Protein AF-A0A3M2H129-F1 (afdb_monomer)

Radius of gyration: 14.9 Å; Cα contacts (8 Å, |Δi|>4): 58; chains: 1; bounding box: 37×28×44 Å

Foldseek 3Di:
DDPPQDDAPPPDPPNHDPCSVCCVPPPVVCLVVDDPVLSVLSVQLSVLVSVLVVLVVPADPVDGDPVSVVVSVVSVVVNVVSVVVSVVVVVVVVD

Nearest PDB structures (foldseek):
  6dkm-assembly2_D  TM=4.454E-01  e=2.394E+00  synthetic construct

Mean predicted aligned error: 6.45 Å

Structure (mmCIF, N/CA/C/O backbone):
data_AF-A0A3M2H129-F1
#
_entry.id   AF-A0A3M2H129-F1
#
loop_
_atom_site.group_PDB
_atom_site.id
_atom_site.type_symbol
_atom_site.label_atom_id
_atom_sit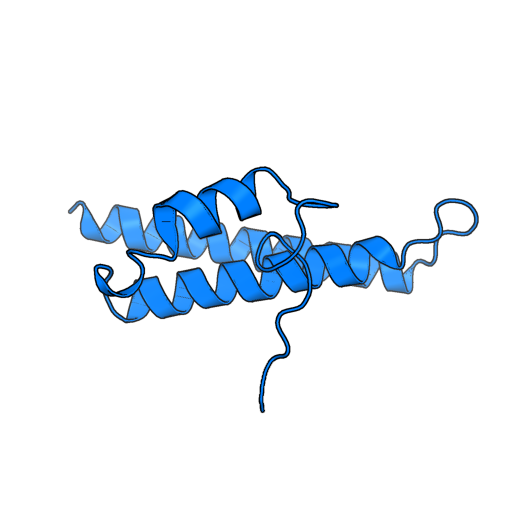e.label_alt_id
_atom_site.label_comp_id
_atom_site.label_asym_id
_atom_site.label_entity_id
_atom_site.label_seq_id
_atom_site.pdbx_PDB_ins_code
_atom_site.Cartn_x
_atom_site.Cartn_y
_atom_site.Cartn_z
_atom_site.occupancy
_atom_site.B_iso_or_equiv
_atom_site.auth_seq_id
_atom_site.auth_comp_id
_atom_site.auth_asym_id
_atom_site.auth_atom_id
_atom_site.pdbx_PDB_model_num
ATOM 1 N N . MET A 1 1 ? -4.373 18.938 -1.479 1.00 32.84 1 MET A N 1
ATOM 2 C CA . MET A 1 1 ? -3.684 18.242 -2.582 1.00 32.84 1 MET A CA 1
ATOM 3 C C . MET A 1 1 ? -4.489 16.993 -2.868 1.00 32.84 1 MET A C 1
ATOM 5 O O . MET A 1 1 ? -4.542 16.123 -2.009 1.00 32.84 1 MET A O 1
ATOM 9 N N . ASP A 1 2 ? -5.191 16.965 -3.998 1.00 33.03 2 ASP A N 1
ATOM 10 C CA . ASP A 1 2 ? -5.969 15.804 -4.429 1.00 33.03 2 ASP A CA 1
ATOM 11 C C . ASP A 1 2 ? -5.016 14.695 -4.869 1.00 33.03 2 ASP A C 1
ATOM 13 O O . ASP A 1 2 ? -4.361 14.788 -5.907 1.00 33.03 2 ASP A O 1
ATOM 17 N N . PHE A 1 3 ? -4.905 13.654 -4.046 1.00 38.91 3 PHE A N 1
ATOM 18 C CA . PHE A 1 3 ? -4.184 12.441 -4.405 1.00 38.91 3 PHE A CA 1
ATOM 19 C C . PHE A 1 3 ? -5.020 11.715 -5.468 1.00 38.91 3 PHE A C 1
ATOM 21 O O . PHE A 1 3 ? -6.099 11.185 -5.186 1.00 38.91 3 PHE A O 1
ATOM 28 N N . ASN A 1 4 ? -4.576 11.768 -6.721 1.00 38.56 4 ASN A N 1
ATOM 29 C CA . ASN A 1 4 ? -5.255 11.151 -7.857 1.00 38.56 4 ASN A CA 1
ATOM 30 C C . ASN A 1 4 ? -4.946 9.643 -7.829 1.00 38.56 4 ASN A C 1
ATOM 32 O O . ASN A 1 4 ? -4.024 9.191 -8.494 1.00 38.56 4 ASN A O 1
ATOM 36 N N . HIS A 1 5 ? -5.665 8.894 -6.984 1.00 46.69 5 HIS A N 1
ATOM 37 C CA . HIS A 1 5 ? -5.4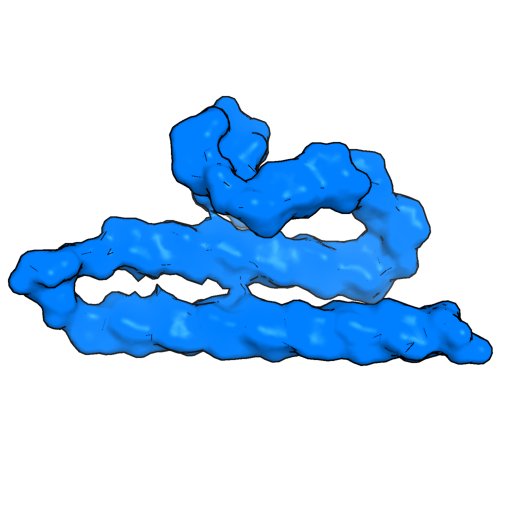90 7.453 -6.760 1.00 46.69 5 HIS A CA 1
ATOM 38 C C . HIS A 1 5 ? -5.771 6.679 -8.061 1.00 46.69 5 HIS A C 1
ATOM 40 O O . HIS A 1 5 ? -6.919 6.306 -8.328 1.00 46.69 5 HIS A O 1
ATOM 46 N N . ARG A 1 6 ? -4.753 6.468 -8.902 1.00 50.81 6 ARG A N 1
ATOM 47 C CA . ARG A 1 6 ? -4.893 5.740 -10.165 1.00 50.81 6 ARG A CA 1
ATOM 48 C C . ARG A 1 6 ? -4.279 4.343 -10.048 1.00 50.81 6 ARG A C 1
ATOM 50 O O . ARG A 1 6 ? -3.097 4.166 -9.820 1.00 50.81 6 ARG A O 1
ATOM 57 N N . GLU A 1 7 ? -5.155 3.363 -10.269 1.00 54.72 7 GLU A N 1
ATOM 58 C CA . GLU A 1 7 ? -4.862 1.980 -10.666 1.00 54.72 7 GLU A CA 1
ATOM 59 C C . GLU A 1 7 ? -4.302 1.003 -9.621 1.00 54.72 7 GLU A C 1
ATOM 61 O O . GLU A 1 7 ? -3.260 0.381 -9.806 1.00 54.72 7 GLU A O 1
ATOM 66 N N . CYS A 1 8 ? -5.136 0.690 -8.628 1.00 59.47 8 CYS A N 1
ATOM 67 C CA . CYS A 1 8 ? -5.406 -0.713 -8.310 1.00 59.47 8 CYS A CA 1
ATOM 68 C C . CYS A 1 8 ? -6.916 -0.893 -8.071 1.00 59.47 8 CYS A C 1
ATOM 70 O O . CYS A 1 8 ? -7.479 -0.276 -7.172 1.00 59.47 8 CYS A O 1
ATOM 72 N N . CYS A 1 9 ? -7.592 -1.663 -8.930 1.00 59.94 9 CYS A N 1
ATOM 73 C CA . CYS A 1 9 ? -8.999 -2.098 -8.820 1.00 59.94 9 CYS A CA 1
ATOM 74 C C . CYS A 1 9 ? -10.128 -1.041 -8.691 1.00 59.94 9 CYS A C 1
ATOM 76 O O . CYS A 1 9 ? -11.290 -1.437 -8.722 1.00 59.94 9 CYS A O 1
ATOM 78 N N . ARG A 1 10 ? -9.866 0.274 -8.574 1.00 55.53 10 ARG A N 1
ATOM 79 C CA . ARG A 1 10 ? -10.937 1.295 -8.428 1.00 55.53 10 ARG A CA 1
ATOM 80 C C . ARG A 1 10 ? -11.804 1.507 -9.678 1.00 55.53 10 ARG A C 1
ATOM 82 O O . ARG A 1 10 ? -12.941 1.943 -9.536 1.00 55.53 10 ARG A O 1
ATOM 89 N N . ALA A 1 11 ? -11.278 1.255 -10.882 1.00 48.31 11 ALA A N 1
ATOM 90 C CA . ALA A 1 11 ? -11.960 1.605 -12.139 1.00 48.31 11 ALA A CA 1
ATOM 91 C C . ALA A 1 11 ? -11.804 0.588 -13.287 1.00 48.31 11 ALA A C 1
ATOM 93 O O . ALA A 1 11 ? -12.677 0.516 -14.147 1.00 48.31 11 ALA A O 1
ATOM 94 N N . VAL A 1 12 ? -10.728 -0.208 -13.320 1.00 46.75 12 VAL A N 1
ATOM 95 C CA . VAL A 1 12 ? -10.435 -1.146 -14.420 1.00 46.75 12 VAL A CA 1
ATOM 96 C C . VAL A 1 12 ? -9.970 -2.480 -13.824 1.00 46.75 12 VAL A C 1
ATOM 98 O O . VAL A 1 12 ? -9.177 -2.490 -12.884 1.00 46.75 12 VAL A O 1
ATOM 101 N N . LYS A 1 13 ? -10.497 -3.606 -14.331 1.00 51.16 13 LYS A N 1
ATOM 102 C CA . LYS A 1 13 ? -10.131 -4.972 -13.892 1.00 51.16 13 LYS A CA 1
ATOM 103 C C . LYS A 1 13 ? -8.701 -5.368 -14.278 1.00 51.16 13 LYS A C 1
ATOM 105 O O . LYS A 1 13 ? -8.139 -6.274 -13.668 1.00 51.16 13 LYS A O 1
ATOM 110 N N . GLU A 1 14 ? -8.125 -4.722 -15.286 1.00 44.97 14 GLU A N 1
ATOM 111 C CA . GLU A 1 14 ? -6.743 -4.961 -15.692 1.00 44.97 14 GLU A CA 1
ATOM 112 C C . GLU A 1 14 ? -5.796 -4.458 -14.596 1.00 44.97 14 GLU A C 1
ATOM 114 O O . GLU A 1 14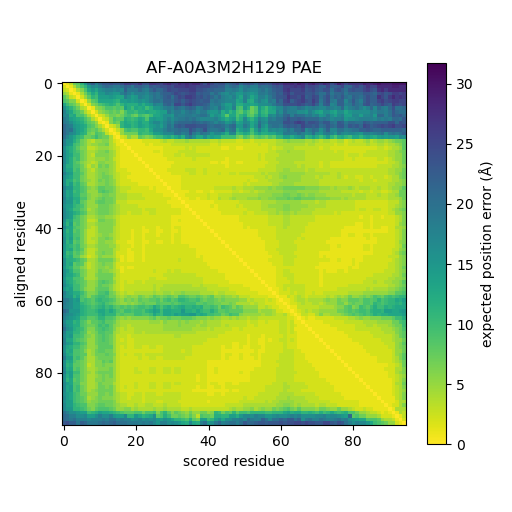 ? -5.868 -3.305 -14.177 1.00 44.97 14 GLU A O 1
ATOM 119 N N . ASN A 1 15 ? -4.913 -5.340 -14.119 1.00 54.66 15 ASN A N 1
ATOM 120 C CA . ASN A 1 15 ? -3.930 -5.090 -13.053 1.00 54.66 15 ASN A CA 1
ATOM 121 C C . ASN A 1 15 ? -4.490 -5.000 -11.623 1.00 54.66 15 ASN A C 1
ATOM 123 O O . ASN A 1 15 ? -3.857 -4.424 -10.739 1.00 54.66 15 ASN A O 1
ATOM 127 N N . CYS A 1 16 ? -5.654 -5.602 -11.372 1.00 70.75 16 CYS A N 1
ATOM 128 C CA . CYS A 1 16 ? -6.183 -5.746 -10.021 1.00 70.75 16 CYS A CA 1
ATOM 129 C C . CYS A 1 16 ? -5.434 -6.860 -9.264 1.00 70.75 16 CYS A C 1
ATOM 131 O O . CYS A 1 16 ? -5.512 -8.030 -9.637 1.00 70.75 16 CYS A O 1
ATOM 133 N N . CYS A 1 17 ? -4.666 -6.504 -8.229 1.00 86.25 17 CYS A N 1
ATOM 134 C CA . CYS A 1 17 ? -3.985 -7.490 -7.387 1.00 86.25 17 CYS A CA 1
ATOM 135 C C . CYS A 1 17 ? -4.940 -8.048 -6.315 1.00 86.25 17 CYS A C 1
ATOM 137 O O . CYS A 1 17 ? -5.938 -7.414 -5.970 1.00 86.25 17 CYS A O 1
ATOM 139 N N . ALA A 1 18 ? -4.617 -9.213 -5.741 1.00 88.88 18 ALA A N 1
ATOM 140 C CA . ALA A 1 18 ? -5.464 -9.862 -4.732 1.00 88.88 18 ALA A CA 1
ATOM 141 C C . ALA A 1 18 ? -5.727 -8.971 -3.503 1.00 88.88 18 ALA A C 1
ATOM 143 O O . ALA A 1 18 ? -6.830 -8.977 -2.955 1.00 88.88 18 ALA A O 1
ATOM 144 N N . PHE A 1 19 ? -4.731 -8.171 -3.096 1.00 90.69 19 PHE A N 1
ATOM 145 C CA . PHE A 1 19 ? -4.915 -7.182 -2.037 1.00 90.69 19 PHE A CA 1
ATOM 146 C C . PHE A 1 19 ? -5.942 -6.126 -2.445 1.00 90.69 19 PHE A C 1
ATOM 148 O O . PHE A 1 19 ? -6.884 -5.898 -1.699 1.00 90.69 19 PHE A O 1
ATOM 155 N N . GLY A 1 20 ? -5.790 -5.510 -3.621 1.00 89.50 20 GLY A N 1
ATOM 156 C CA . GLY A 1 20 ? -6.707 -4.481 -4.104 1.00 89.50 20 GLY A CA 1
ATOM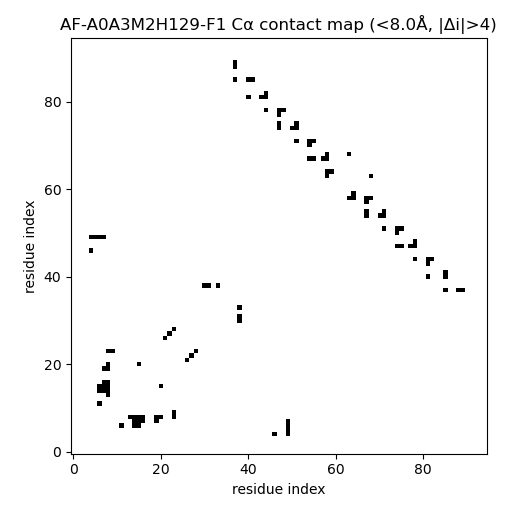 157 C C . GLY A 1 20 ? -8.135 -5.001 -4.260 1.00 89.50 20 GLY A C 1
ATOM 158 O O . GLY A 1 20 ? -9.075 -4.320 -3.860 1.00 89.50 20 GLY A O 1
ATOM 159 N N . GLU A 1 21 ? -8.308 -6.223 -4.770 1.00 87.75 21 GLU A N 1
ATOM 160 C CA . GLU A 1 21 ? -9.629 -6.836 -4.922 1.00 87.75 21 GLU A CA 1
ATOM 161 C C . GLU A 1 21 ? -10.330 -6.981 -3.567 1.00 87.75 21 GLU A C 1
ATOM 163 O O . GLU A 1 21 ? -11.444 -6.488 -3.393 1.00 87.75 21 GLU A O 1
ATOM 168 N N . MET A 1 22 ? -9.657 -7.595 -2.591 1.00 91.56 22 MET A N 1
ATOM 169 C CA . MET A 1 22 ? -10.173 -7.736 -1.228 1.00 91.56 22 MET A CA 1
ATOM 170 C C . MET A 1 22 ? -10.403 -6.369 -0.576 1.00 91.56 22 MET A C 1
ATOM 172 O O . MET A 1 22 ? -11.468 -6.113 -0.017 1.00 91.56 22 MET A O 1
ATOM 176 N N . PHE A 1 23 ? -9.436 -5.459 -0.686 1.00 91.88 23 PHE A N 1
ATOM 177 C CA . PHE A 1 23 ? -9.484 -4.165 -0.021 1.00 91.88 23 PHE A CA 1
ATOM 178 C C . PHE A 1 23 ? -10.673 -3.335 -0.507 1.00 91.88 23 PHE A C 1
ATOM 180 O O . PHE A 1 23 ? -11.426 -2.816 0.311 1.00 91.88 23 PHE A O 1
ATOM 187 N N . TYR A 1 24 ? -10.899 -3.246 -1.819 1.00 89.38 24 TYR A N 1
ATOM 188 C CA . TYR A 1 24 ? -11.997 -2.450 -2.369 1.00 89.38 24 TYR A CA 1
ATOM 189 C C . TYR A 1 24 ? -13.360 -3.131 -2.306 1.00 89.38 24 TYR A C 1
ATOM 191 O O . TYR A 1 24 ? -14.367 -2.435 -2.171 1.00 89.38 24 TYR A O 1
ATOM 199 N N . ARG A 1 25 ? -13.415 -4.463 -2.392 1.00 89.12 25 ARG A N 1
ATOM 200 C CA . ARG A 1 25 ? -14.676 -5.209 -2.311 1.00 89.12 25 ARG A CA 1
ATOM 201 C C . ARG A 1 25 ? -15.161 -5.359 -0.873 1.00 89.12 25 ARG A C 1
ATOM 203 O O . ARG A 1 25 ? -16.336 -5.130 -0.597 1.00 89.12 25 ARG A O 1
ATOM 210 N N . ASP A 1 26 ? -14.268 -5.744 0.034 1.00 91.38 26 ASP A N 1
ATOM 211 C CA . ASP A 1 26 ? -14.652 -6.260 1.349 1.00 91.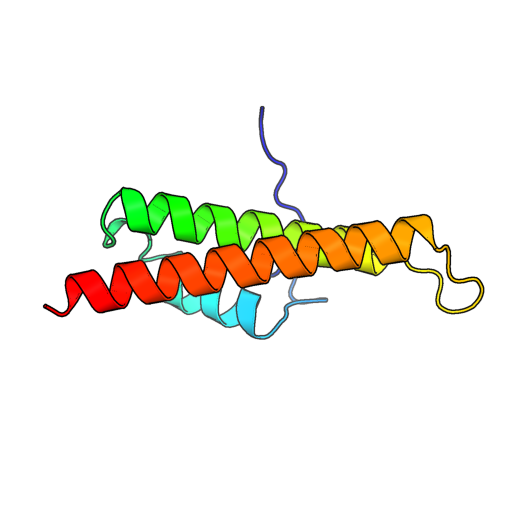38 26 ASP A CA 1
ATOM 212 C C . ASP A 1 26 ? -14.455 -5.224 2.465 1.00 91.38 26 ASP A C 1
ATOM 214 O O . ASP A 1 26 ? -15.260 -5.176 3.402 1.00 91.38 26 ASP A O 1
ATOM 218 N N . LEU A 1 27 ? -13.415 -4.386 2.358 1.00 92.00 27 LEU A N 1
ATOM 219 C CA . LEU A 1 27 ? -12.986 -3.478 3.427 1.00 92.00 27 LEU A CA 1
ATOM 220 C C . LEU A 1 27 ? -13.394 -2.017 3.189 1.00 92.00 27 LEU A C 1
ATOM 222 O O . LEU A 1 27 ? -13.976 -1.396 4.077 1.00 92.00 27 LEU A O 1
ATOM 226 N N . TRP A 1 28 ? -13.138 -1.462 2.003 1.00 91.94 28 TRP A N 1
ATOM 227 C CA . TRP A 1 28 ? -13.394 -0.053 1.679 1.00 91.94 28 TRP A CA 1
ATOM 228 C C . TRP A 1 28 ? -14.853 0.382 1.890 1.00 91.94 28 TRP A C 1
ATOM 230 O O . TRP A 1 28 ? -15.057 1.437 2.491 1.00 91.94 28 TRP A O 1
ATOM 240 N N . PRO A 1 29 ? -15.879 -0.414 1.514 1.00 93.44 29 PRO A N 1
ATOM 241 C CA . PRO A 1 29 ? -17.278 -0.046 1.751 1.00 93.44 29 PRO A CA 1
ATOM 242 C C . PRO A 1 29 ? -17.644 0.046 3.237 1.00 93.44 29 PRO A C 1
ATOM 244 O O . PRO A 1 29 ? -18.658 0.638 3.589 1.00 93.44 29 PRO A O 1
ATOM 247 N N . LYS A 1 30 ? -16.832 -0.557 4.110 1.00 94.38 30 LYS A N 1
ATOM 248 C CA . LYS A 1 30 ? -17.036 -0.607 5.562 1.00 94.38 30 LYS A CA 1
ATOM 249 C C . LYS A 1 30 ? -16.009 0.236 6.312 1.00 94.38 30 LYS A C 1
ATOM 251 O O . LYS A 1 30 ? -15.930 0.143 7.532 1.00 94.38 30 LYS A O 1
ATOM 256 N N . LEU A 1 31 ? -15.221 1.053 5.607 1.00 92.38 31 LEU A N 1
ATOM 257 C CA . LEU A 1 31 ? -14.113 1.800 6.199 1.00 92.38 31 LEU A CA 1
ATOM 258 C C . LEU A 1 31 ? -14.574 2.674 7.376 1.00 92.38 31 LEU A C 1
ATOM 260 O O . LEU A 1 31 ? -13.880 2.771 8.381 1.00 92.38 31 LEU A O 1
ATOM 264 N N . GLU A 1 32 ? -15.768 3.256 7.284 1.00 93.62 32 GLU A N 1
ATOM 265 C CA . GLU A 1 32 ? -16.328 4.137 8.315 1.00 93.62 32 GLU A CA 1
ATOM 266 C C . GLU A 1 32 ? -16.694 3.419 9.623 1.00 93.62 32 GLU A C 1
ATOM 268 O O . GLU A 1 32 ? -16.828 4.072 10.654 1.00 93.62 32 GLU A O 1
ATOM 273 N N . VAL A 1 33 ? -16.807 2.085 9.610 1.00 94.38 33 VAL A N 1
ATOM 274 C CA . VAL A 1 33 ? -17.089 1.276 10.809 1.00 94.38 33 VAL A CA 1
ATOM 275 C C . VAL A 1 33 ? -15.865 1.190 11.729 1.00 94.38 33 VAL A C 1
ATOM 277 O O . VAL A 1 33 ? -16.004 0.957 12.928 1.00 94.38 33 VAL A O 1
ATOM 280 N N . PHE A 1 34 ? -14.658 1.391 11.195 1.00 93.19 34 PHE A N 1
ATOM 281 C CA . PHE A 1 34 ? -13.430 1.311 11.980 1.00 93.19 34 PHE A CA 1
ATOM 282 C C . PHE A 1 34 ? -13.175 2.593 12.792 1.00 93.19 34 PHE A C 1
ATOM 284 O O . PHE A 1 34 ? -13.553 3.685 12.361 1.00 93.19 34 PHE A O 1
ATOM 291 N N . PRO A 1 35 ? -12.455 2.512 13.925 1.00 94.88 35 PRO A N 1
ATOM 292 C CA . PRO A 1 35 ? -11.971 3.686 14.647 1.00 94.88 35 PRO A CA 1
ATOM 293 C C . PRO A 1 35 ? -11.157 4.642 13.763 1.00 94.88 35 PRO A C 1
ATOM 295 O O . PRO A 1 35 ? -10.451 4.224 12.844 1.00 94.88 35 PRO A O 1
ATOM 298 N N . SER A 1 36 ? -11.215 5.947 14.052 1.00 94.38 36 SER A N 1
ATOM 299 C CA . SER A 1 36 ? -10.607 6.985 13.197 1.00 94.38 36 SER A CA 1
ATOM 300 C C . SER A 1 36 ? -9.098 6.809 12.954 1.00 94.38 36 SER A C 1
ATOM 302 O O . SER A 1 36 ? -8.592 7.152 11.885 1.00 94.38 36 SER A O 1
ATOM 304 N N . ASN A 1 37 ? -8.365 6.266 13.925 1.00 94.12 37 ASN A N 1
ATOM 305 C CA . ASN A 1 37 ? -6.949 5.929 13.801 1.00 94.12 37 ASN A CA 1
ATOM 306 C C . ASN A 1 37 ? -6.735 4.754 12.835 1.00 94.12 37 ASN A C 1
ATOM 308 O O . ASN A 1 37 ? -5.923 4.872 11.918 1.00 94.12 37 ASN A O 1
ATOM 312 N N . VAL A 1 38 ? -7.529 3.688 12.953 1.00 95.75 38 VAL A N 1
ATOM 313 C CA . VAL A 1 38 ? -7.499 2.538 12.035 1.00 95.75 38 VAL A CA 1
ATOM 314 C C . VAL A 1 38 ? -7.859 2.970 10.611 1.00 95.75 38 VAL A C 1
ATOM 316 O O . VAL A 1 38 ? -7.166 2.602 9.665 1.00 95.75 38 VAL A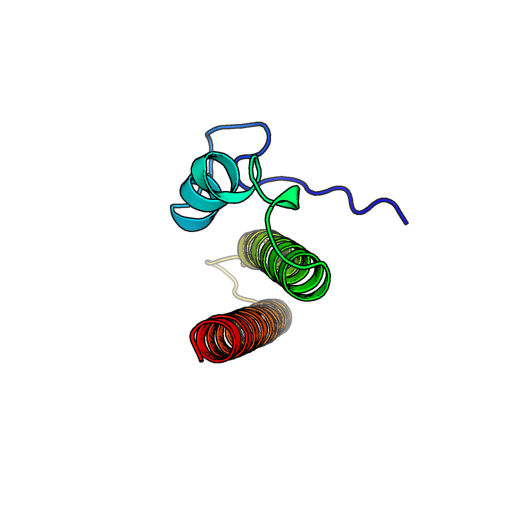 O 1
ATOM 319 N N . GLN A 1 39 ? -8.859 3.842 10.440 1.00 95.50 39 GLN A N 1
ATOM 320 C CA . GLN A 1 39 ? -9.200 4.411 9.129 1.00 95.50 39 GLN A CA 1
ATOM 321 C C . GLN A 1 39 ? -8.014 5.135 8.481 1.00 95.50 39 GLN A C 1
ATOM 323 O O . GLN A 1 39 ? -7.736 4.941 7.295 1.00 95.50 39 GLN A O 1
ATOM 328 N N . LYS A 1 40 ? -7.296 5.968 9.249 1.00 96.00 40 LYS A N 1
ATOM 329 C CA . LYS A 1 40 ? -6.101 6.677 8.761 1.00 96.00 40 LYS A CA 1
ATOM 330 C C . LYS A 1 40 ? -5.012 5.696 8.330 1.00 96.00 40 LYS A C 1
ATOM 332 O O . LYS A 1 40 ? -4.398 5.895 7.285 1.00 96.00 40 LYS A O 1
ATOM 337 N N . MET A 1 41 ? -4.802 4.630 9.099 1.00 96.88 41 MET A N 1
ATOM 338 C CA . MET A 1 41 ? -3.807 3.602 8.785 1.00 96.88 41 MET A CA 1
ATOM 339 C C . MET A 1 41 ? -4.178 2.811 7.529 1.00 96.88 41 MET A C 1
ATOM 341 O O . MET A 1 41 ? -3.331 2.635 6.660 1.00 96.88 41 MET A O 1
ATOM 345 N N . LEU A 1 42 ? -5.444 2.415 7.375 1.00 96.00 42 LEU A N 1
ATOM 346 C CA . LEU A 1 42 ? -5.944 1.718 6.184 1.00 96.00 42 LEU A CA 1
ATOM 347 C C . LEU A 1 42 ? -5.791 2.563 4.915 1.00 96.00 42 LEU A C 1
ATOM 349 O O . LEU A 1 42 ? -5.321 2.062 3.894 1.00 96.00 42 LEU A O 1
ATOM 353 N N . ARG A 1 43 ? -6.111 3.862 4.984 1.00 95.19 43 ARG A N 1
ATOM 354 C CA . ARG A 1 43 ? -5.865 4.797 3.873 1.00 95.19 43 ARG A CA 1
ATOM 355 C C . ARG A 1 43 ? -4.374 4.919 3.561 1.00 95.19 43 ARG A C 1
ATOM 357 O O . ARG A 1 43 ? -4.006 4.946 2.394 1.00 95.19 43 ARG A O 1
ATOM 364 N N . LYS A 1 44 ? -3.513 4.937 4.586 1.00 96.00 44 LYS A N 1
ATOM 365 C CA . LYS A 1 44 ? -2.061 4.995 4.376 1.00 96.00 44 LYS A CA 1
ATOM 366 C C . LYS A 1 44 ? -1.511 3.729 3.718 1.00 96.00 44 LYS A C 1
ATOM 368 O O . LYS A 1 44 ? -0.634 3.823 2.863 1.00 96.00 44 LYS A O 1
ATOM 373 N N . VAL A 1 45 ? -2.015 2.559 4.111 1.00 96.19 45 VAL A N 1
ATOM 374 C CA . VAL A 1 45 ? -1.674 1.278 3.476 1.00 96.19 45 VAL A CA 1
ATOM 375 C C . VAL A 1 45 ? -2.065 1.308 2.002 1.00 96.19 45 VAL A C 1
ATOM 377 O O . VAL A 1 45 ? -1.242 0.966 1.160 1.00 96.19 45 VAL A O 1
ATOM 380 N N . GLU A 1 46 ? -3.276 1.763 1.679 1.00 94.38 46 GLU A N 1
ATOM 381 C CA . GLU A 1 46 ? -3.739 1.846 0.291 1.00 94.38 46 GLU A CA 1
ATOM 382 C C . GLU A 1 46 ? -2.903 2.814 -0.556 1.00 94.38 46 GLU A C 1
ATOM 384 O O . GLU A 1 46 ? -2.478 2.441 -1.647 1.00 94.38 46 GLU A O 1
ATOM 389 N N . GLU A 1 47 ? -2.588 3.999 -0.026 1.00 94.00 47 GLU A N 1
ATOM 390 C CA . GLU A 1 47 ? -1.708 4.984 -0.669 1.00 94.00 47 GLU A CA 1
ATOM 391 C C . GLU A 1 47 ? -0.338 4.375 -1.015 1.00 94.00 47 GLU A C 1
ATOM 393 O O . GLU A 1 47 ? 0.120 4.457 -2.155 1.00 94.00 47 GLU A O 1
ATOM 398 N N . LEU A 1 48 ? 0.308 3.722 -0.042 1.00 95.12 48 LEU A N 1
ATOM 399 C CA . LEU A 1 48 ? 1.624 3.103 -0.225 1.00 95.12 48 LEU A CA 1
ATOM 400 C C . LEU A 1 48 ? 1.583 1.912 -1.187 1.00 95.12 48 LEU A C 1
ATOM 402 O O . LEU A 1 48 ? 2.525 1.708 -1.948 1.00 95.12 48 LEU A O 1
ATOM 406 N N . HIS A 1 49 ? 0.507 1.131 -1.159 1.00 93.06 49 HIS A N 1
ATOM 407 C CA . HIS A 1 49 ? 0.301 0.006 -2.065 1.00 93.06 49 HIS A CA 1
ATOM 408 C C . HIS A 1 49 ? 0.126 0.462 -3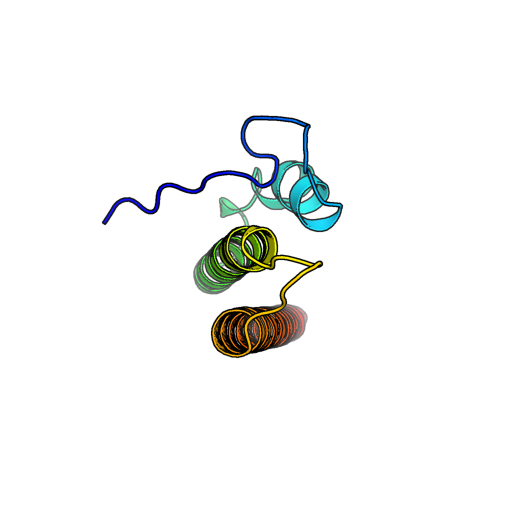.521 1.00 93.06 49 HIS A C 1
ATOM 410 O O . HIS A 1 49 ? 0.735 -0.117 -4.421 1.00 93.06 49 HIS A O 1
ATOM 416 N N . CYS A 1 50 ? -0.660 1.513 -3.764 1.00 90.25 50 CYS A N 1
ATOM 417 C CA . CYS A 1 50 ? -0.808 2.073 -5.107 1.00 90.25 50 CYS A CA 1
ATOM 418 C C . CYS A 1 50 ? 0.519 2.664 -5.598 1.00 90.25 50 CYS A C 1
ATOM 420 O O . CYS A 1 50 ? 0.964 2.327 -6.694 1.00 90.25 50 CYS A O 1
ATOM 422 N N . LEU A 1 51 ? 1.212 3.427 -4.746 1.00 91.44 51 LEU A N 1
ATOM 423 C CA . LEU A 1 51 ? 2.530 3.979 -5.067 1.00 91.44 51 LEU A CA 1
ATOM 424 C C . LEU A 1 51 ? 3.561 2.881 -5.379 1.00 91.44 51 LEU A C 1
ATOM 426 O O . LEU A 1 51 ? 4.372 3.028 -6.289 1.00 91.44 51 LEU A O 1
ATOM 430 N N . PHE A 1 52 ? 3.514 1.754 -4.661 1.00 92.56 52 PHE A N 1
ATOM 431 C CA . PHE A 1 52 ? 4.368 0.603 -4.948 1.00 92.56 52 PHE A CA 1
ATOM 432 C C . PHE A 1 52 ? 4.153 0.088 -6.375 1.00 92.56 52 PHE A C 1
ATOM 434 O O . PHE A 1 52 ? 5.124 -0.116 -7.101 1.00 92.56 52 PHE A O 1
ATOM 441 N N . HIS A 1 53 ? 2.898 -0.092 -6.798 1.00 89.19 53 HIS A N 1
ATOM 442 C CA . HIS A 1 53 ? 2.592 -0.527 -8.159 1.00 89.19 53 HIS A CA 1
ATOM 443 C C . HIS A 1 53 ? 3.011 0.503 -9.213 1.00 89.19 53 HIS A C 1
ATOM 445 O O . HIS A 1 53 ? 3.546 0.117 -10.251 1.00 89.19 53 HIS A O 1
ATOM 451 N N . GLU A 1 54 ? 2.793 1.793 -8.958 1.00 88.25 54 GLU A N 1
ATOM 452 C CA . GLU A 1 54 ? 3.186 2.870 -9.871 1.00 88.25 54 GLU A CA 1
ATOM 453 C C . GLU A 1 54 ? 4.699 2.919 -10.092 1.00 88.25 54 GLU A C 1
ATOM 455 O O . GLU A 1 54 ? 5.143 2.987 -11.237 1.00 88.25 54 GLU A O 1
ATOM 460 N N . GLU A 1 55 ? 5.499 2.832 -9.027 1.00 89.50 55 GLU A N 1
ATOM 461 C CA . GLU A 1 55 ? 6.959 2.813 -9.156 1.00 89.50 55 GLU A CA 1
ATOM 462 C C . GLU A 1 55 ? 7.465 1.491 -9.744 1.00 89.50 55 GLU A C 1
ATOM 464 O O . GLU A 1 55 ? 8.353 1.495 -10.595 1.00 89.50 55 GLU A O 1
ATOM 469 N N . ALA A 1 56 ? 6.869 0.353 -9.374 1.00 89.00 56 ALA A N 1
ATOM 470 C CA . ALA A 1 56 ? 7.268 -0.946 -9.913 1.00 89.00 56 ALA A CA 1
ATOM 471 C C . ALA A 1 56 ? 7.031 -1.051 -11.429 1.00 89.00 56 ALA A C 1
ATOM 473 O O . ALA A 1 56 ? 7.839 -1.658 -12.130 1.00 89.00 56 ALA A O 1
ATOM 474 N N . LYS A 1 57 ? 5.973 -0.416 -11.959 1.00 88.06 57 LYS A N 1
ATOM 475 C CA . LYS A 1 57 ? 5.704 -0.337 -13.409 1.00 88.06 57 LYS A CA 1
ATOM 476 C C . LYS A 1 57 ? 6.808 0.392 -14.188 1.00 88.06 57 LYS A C 1
ATOM 478 O O . LYS A 1 57 ? 6.905 0.197 -15.397 1.00 88.06 57 LYS A O 1
ATOM 483 N N . LYS A 1 58 ? 7.627 1.221 -13.530 1.00 89.12 58 LYS A N 1
ATOM 484 C CA . LYS A 1 58 ? 8.727 1.962 -14.171 1.00 89.12 58 LYS A CA 1
ATOM 485 C C . LYS A 1 58 ? 9.992 1.125 -14.351 1.00 89.12 58 LYS A C 1
ATOM 487 O O . LYS A 1 58 ? 10.889 1.555 -15.068 1.00 89.12 58 LYS A O 1
ATOM 492 N N . ILE A 1 59 ? 10.081 -0.048 -13.718 1.00 88.00 59 ILE A N 1
ATOM 493 C CA . ILE A 1 59 ? 11.250 -0.922 -13.844 1.00 88.00 59 ILE A CA 1
ATOM 494 C C . ILE A 1 59 ? 11.326 -1.47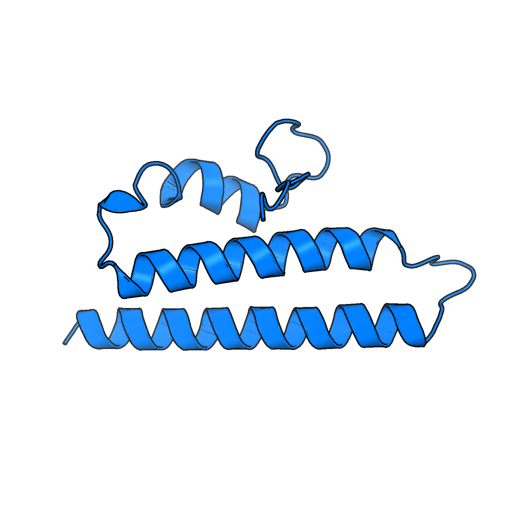0 -15.276 1.00 88.00 59 ILE A C 1
ATOM 496 O O . ILE A 1 59 ? 10.530 -2.325 -15.673 1.00 88.00 59 ILE A O 1
ATOM 500 N N . ASP A 1 60 ? 12.332 -1.032 -16.036 1.00 88.75 60 ASP A N 1
ATOM 501 C CA . ASP A 1 60 ? 12.714 -1.696 -17.282 1.00 88.75 60 ASP A CA 1
ATOM 502 C C . ASP A 1 60 ? 13.457 -2.998 -16.952 1.00 88.75 60 ASP A C 1
ATOM 504 O O . ASP A 1 60 ? 14.618 -3.008 -16.553 1.00 88.75 60 ASP A O 1
ATOM 508 N N . THR A 1 61 ? 12.777 -4.129 -17.137 1.00 86.06 61 THR A N 1
ATOM 509 C CA . THR A 1 61 ? 13.358 -5.464 -16.906 1.00 86.06 61 THR A CA 1
ATOM 510 C C . THR A 1 61 ? 14.547 -5.799 -17.812 1.00 86.06 61 THR A C 1
ATOM 512 O O . THR A 1 61 ? 15.299 -6.721 -17.500 1.00 86.06 61 THR A O 1
ATOM 515 N N . LYS A 1 62 ? 14.732 -5.079 -18.926 1.00 90.81 62 LYS A N 1
ATOM 516 C CA . LYS A 1 62 ? 15.865 -5.267 -19.842 1.00 90.81 62 LYS A CA 1
ATOM 517 C C . LYS A 1 62 ? 17.055 -4.388 -19.470 1.00 90.81 62 LYS A C 1
ATOM 519 O O . LYS A 1 62 ? 18.186 -4.816 -19.672 1.00 90.81 62 LYS A O 1
ATOM 524 N N . ASN A 1 63 ? 16.799 -3.203 -18.915 1.00 89.62 63 ASN A N 1
ATOM 525 C CA . ASN A 1 63 ? 17.814 -2.252 -18.459 1.00 89.62 63 ASN A CA 1
ATOM 526 C C . ASN A 1 63 ? 17.449 -1.726 -17.061 1.00 89.62 63 ASN A C 1
ATOM 528 O O . ASN A 1 63 ? 16.959 -0.603 -16.931 1.00 89.62 63 ASN A O 1
ATOM 532 N N . PRO A 1 64 ? 17.640 -2.543 -16.014 1.00 84.06 64 PRO A N 1
ATOM 533 C CA . PRO A 1 64 ? 17.253 -2.172 -14.662 1.00 84.06 64 PRO A CA 1
ATOM 534 C C . PRO A 1 64 ? 18.059 -0.963 -14.164 1.00 84.06 64 PRO A C 1
ATOM 536 O O . PRO A 1 64 ? 19.286 -0.958 -14.234 1.00 84.06 64 PRO A O 1
ATOM 539 N N . ASP A 1 65 ? 17.360 0.041 -13.635 1.00 89.75 65 ASP A N 1
ATOM 540 C CA . ASP A 1 65 ? 17.950 1.237 -13.026 1.00 89.75 65 ASP A CA 1
ATOM 541 C C . ASP A 1 65 ? 17.979 1.127 -11.491 1.00 89.75 65 ASP A C 1
ATOM 543 O O . ASP A 1 65 ? 16.947 0.927 -10.842 1.00 89.75 65 ASP A O 1
ATOM 547 N N . ASP A 1 66 ? 19.166 1.297 -10.904 1.00 91.38 66 ASP A N 1
ATOM 548 C CA . ASP A 1 66 ? 19.396 1.196 -9.458 1.00 91.38 66 ASP A CA 1
ATOM 549 C C . ASP A 1 66 ? 18.556 2.194 -8.650 1.00 91.38 66 ASP A C 1
ATOM 551 O O . ASP A 1 66 ? 18.159 1.898 -7.520 1.00 91.38 66 ASP A O 1
ATOM 555 N N . GLU A 1 67 ? 18.294 3.389 -9.185 1.00 92.81 67 GLU A N 1
ATOM 556 C CA . GLU A 1 67 ? 17.478 4.392 -8.499 1.00 92.81 67 GLU A CA 1
ATOM 557 C C . GLU A 1 67 ? 16.021 3.935 -8.376 1.00 92.81 67 GLU A C 1
ATOM 559 O O . GLU A 1 67 ? 15.470 3.913 -7.273 1.00 92.81 67 GLU A O 1
ATOM 564 N N . THR A 1 68 ? 15.433 3.462 -9.469 1.00 89.38 68 THR A N 1
ATOM 565 C CA . THR A 1 68 ? 14.072 2.922 -9.510 1.00 89.38 68 THR A CA 1
ATOM 566 C C . THR A 1 68 ? 13.940 1.702 -8.597 1.00 89.38 68 THR A C 1
ATOM 568 O O . THR A 1 68 ? 12.987 1.614 -7.818 1.00 89.38 68 THR A O 1
ATOM 571 N N . PHE A 1 69 ? 14.923 0.793 -8.593 1.00 91.56 69 PHE A N 1
ATOM 572 C CA . PHE A 1 69 ? 14.928 -0.350 -7.671 1.00 91.56 69 PHE A CA 1
ATOM 573 C C . PHE A 1 69 ? 14.996 0.073 -6.201 1.00 91.56 69 PHE A C 1
ATOM 575 O O . PHE A 1 69 ? 14.270 -0.483 -5.369 1.00 91.56 69 PHE A O 1
ATOM 582 N N . ARG A 1 70 ? 15.836 1.061 -5.862 1.00 94.62 70 ARG A N 1
ATOM 583 C CA . ARG A 1 70 ? 15.899 1.617 -4.501 1.00 94.62 70 ARG A CA 1
ATOM 584 C C . ARG A 1 70 ? 14.569 2.245 -4.093 1.00 94.62 70 ARG A C 1
ATOM 586 O O . ARG A 1 70 ? 14.084 1.947 -3.005 1.00 94.62 70 ARG A O 1
ATOM 593 N N . ASN A 1 71 ? 13.940 3.015 -4.978 1.00 94.06 71 ASN A N 1
ATOM 594 C CA . ASN A 1 71 ? 12.647 3.646 -4.709 1.00 94.06 71 ASN A CA 1
ATOM 595 C C . ASN A 1 71 ? 11.556 2.605 -4.423 1.00 94.06 71 ASN A C 1
ATOM 597 O O . ASN A 1 71 ? 10.866 2.691 -3.405 1.00 94.06 71 ASN A O 1
ATOM 601 N N . VAL A 1 72 ? 11.446 1.573 -5.265 1.00 93.94 72 VAL A N 1
ATOM 602 C CA . VAL A 1 72 ? 10.483 0.477 -5.069 1.00 93.94 72 VAL A CA 1
ATOM 603 C C . VAL A 1 72 ? 10.754 -0.268 -3.762 1.00 93.94 72 VAL A C 1
ATOM 605 O O . VAL A 1 72 ? 9.820 -0.552 -3.007 1.00 93.94 72 VAL A O 1
ATOM 608 N N . LYS A 1 73 ? 12.027 -0.536 -3.443 1.00 95.88 73 LYS A N 1
ATOM 609 C CA . LYS A 1 73 ? 12.422 -1.164 -2.177 1.00 95.88 73 LYS A CA 1
ATOM 610 C C . LYS A 1 73 ? 12.005 -0.314 -0.975 1.00 95.88 73 LYS A C 1
ATOM 612 O O . LYS A 1 73 ? 11.392 -0.844 -0.047 1.00 95.88 73 LYS A O 1
ATOM 617 N N . ASP A 1 74 ? 12.269 0.984 -0.996 1.00 97.25 74 ASP A N 1
ATOM 618 C CA . ASP A 1 74 ? 11.928 1.883 0.108 1.00 97.25 74 ASP A CA 1
ATOM 619 C C . ASP A 1 74 ? 10.414 1.989 0.313 1.00 97.25 74 ASP A C 1
ATOM 621 O O . ASP A 1 74 ? 9.931 1.983 1.450 1.00 97.25 74 ASP A O 1
ATOM 625 N N . ILE A 1 75 ? 9.640 2.033 -0.774 1.00 96.69 75 ILE A N 1
ATOM 626 C CA . ILE A 1 75 ? 8.174 2.016 -0.702 1.00 96.69 75 ILE A CA 1
ATOM 627 C C . ILE A 1 75 ? 7.679 0.678 -0.152 1.00 96.69 75 ILE A C 1
ATOM 629 O O . ILE A 1 75 ? 6.807 0.674 0.717 1.00 96.69 75 ILE A O 1
ATOM 633 N N . SER A 1 76 ? 8.267 -0.445 -0.576 1.00 96.00 76 SER A N 1
ATOM 634 C CA . SER A 1 76 ? 7.896 -1.768 -0.061 1.00 96.00 76 SER A CA 1
ATOM 635 C C . SER A 1 76 ? 8.115 -1.878 1.453 1.00 96.00 76 SER A C 1
ATOM 637 O O . SER A 1 76 ? 7.257 -2.395 2.169 1.00 96.00 76 SER A O 1
ATOM 639 N N . LEU A 1 77 ? 9.208 -1.303 1.970 1.00 97.94 77 LEU A N 1
ATOM 640 C CA . LEU A 1 77 ? 9.497 -1.283 3.402 1.00 97.94 77 LEU A CA 1
ATOM 641 C C . LEU A 1 77 ? 8.512 -0.393 4.170 1.00 97.94 77 LEU A C 1
ATOM 643 O O . LEU A 1 77 ? 8.052 -0.765 5.254 1.00 97.94 77 LEU A O 1
ATOM 647 N N . LYS A 1 78 ? 8.153 0.767 3.608 1.00 98.00 78 LYS A N 1
ATOM 648 C CA . LYS A 1 78 ? 7.126 1.652 4.181 1.00 98.00 78 LYS A CA 1
ATOM 649 C C . LYS A 1 78 ? 5.767 0.956 4.232 1.00 98.00 78 LYS A C 1
ATOM 651 O O . LYS A 1 78 ? 5.109 1.010 5.270 1.00 98.00 78 LYS A O 1
ATOM 656 N N . LEU A 1 79 ? 5.371 0.273 3.156 1.00 97.25 79 LEU A N 1
ATOM 657 C CA . LEU A 1 79 ? 4.128 -0.497 3.094 1.00 97.25 79 LEU A CA 1
ATOM 658 C C . LEU A 1 79 ? 4.118 -1.615 4.143 1.00 97.25 79 LEU A C 1
ATOM 660 O O . LEU A 1 79 ? 3.168 -1.721 4.916 1.00 97.25 79 LEU A O 1
ATOM 664 N N . TYR A 1 80 ? 5.200 -2.391 4.232 1.00 97.50 80 TYR A N 1
ATOM 665 C CA . TYR A 1 80 ? 5.349 -3.439 5.243 1.00 97.50 80 TYR A CA 1
ATOM 666 C C . TYR A 1 80 ? 5.239 -2.882 6.668 1.00 97.50 80 TYR A C 1
ATOM 668 O O . TYR A 1 80 ? 4.497 -3.404 7.496 1.00 97.50 80 TYR A O 1
ATOM 676 N N . THR A 1 81 ? 5.913 -1.766 6.947 1.00 97.62 81 THR A N 1
ATOM 677 C CA . THR A 1 81 ? 5.872 -1.116 8.266 1.00 97.62 81 THR A CA 1
ATOM 678 C C . THR A 1 81 ? 4.463 -0.622 8.613 1.00 97.62 81 THR A C 1
ATOM 680 O O . THR A 1 81 ? 4.021 -0.762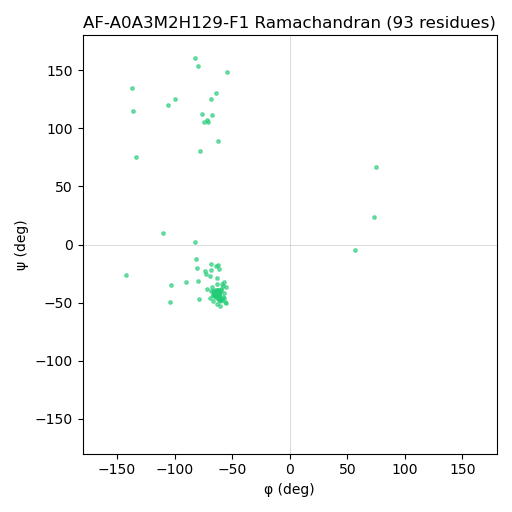 9.757 1.00 97.62 81 THR A O 1
ATOM 683 N N . ALA A 1 82 ? 3.731 -0.080 7.635 1.00 97.50 82 ALA A N 1
ATOM 684 C CA . ALA A 1 82 ? 2.345 0.342 7.815 1.00 97.50 82 ALA A CA 1
ATOM 685 C C . ALA A 1 82 ? 1.422 -0.847 8.135 1.00 97.50 82 ALA A C 1
ATOM 687 O O . ALA A 1 82 ? 0.596 -0.740 9.040 1.00 97.50 82 ALA A O 1
ATOM 688 N N . LEU A 1 83 ? 1.609 -1.989 7.463 1.00 96.81 83 LEU A N 1
ATOM 689 C CA . LEU A 1 83 ? 0.864 -3.224 7.732 1.00 96.81 83 LEU A CA 1
ATOM 690 C C . LEU A 1 83 ? 1.142 -3.779 9.135 1.00 96.81 83 LEU A C 1
ATOM 692 O O . LEU A 1 83 ? 0.200 -4.104 9.851 1.00 96.81 83 LEU A O 1
ATOM 696 N N . ILE A 1 84 ? 2.407 -3.818 9.567 1.00 97.25 84 ILE A N 1
ATOM 697 C CA . ILE A 1 84 ? 2.769 -4.248 10.930 1.00 97.25 84 ILE A CA 1
ATOM 698 C C . ILE A 1 84 ? 2.162 -3.320 11.983 1.00 97.25 84 ILE A C 1
ATOM 700 O O . ILE A 1 84 ? 1.679 -3.774 13.019 1.00 97.25 84 ILE A O 1
ATOM 704 N N . SER A 1 85 ? 2.170 -2.013 11.723 1.00 95.81 85 SER A N 1
ATOM 705 C CA . SER A 1 85 ? 1.558 -1.042 12.629 1.00 95.81 85 SER A CA 1
ATOM 706 C C . SER A 1 85 ? 0.049 -1.267 12.722 1.00 95.81 85 SER A C 1
ATOM 708 O O . SER A 1 85 ? -0.492 -1.280 13.822 1.00 95.81 85 SER A O 1
ATOM 710 N N . LEU A 1 86 ? -0.618 -1.493 11.585 1.00 96.12 86 LEU A N 1
ATOM 711 C CA . LEU A 1 86 ? -2.052 -1.779 11.537 1.00 96.12 86 LEU A CA 1
ATOM 712 C C . LEU A 1 86 ? -2.391 -3.066 12.293 1.00 96.12 86 LEU A C 1
ATOM 714 O O . LEU A 1 86 ? -3.324 -3.065 13.084 1.00 96.12 86 LEU A O 1
ATOM 718 N N . GLN A 1 87 ? -1.615 -4.133 12.097 1.00 95.56 87 GLN A N 1
ATOM 719 C CA . GLN A 1 87 ? -1.793 -5.384 12.832 1.00 95.56 87 GLN A CA 1
ATOM 720 C C . GLN A 1 87 ? -1.727 -5.155 14.347 1.00 95.56 87 GLN A C 1
ATOM 722 O O . GLN A 1 87 ? -2.623 -5.584 15.064 1.00 95.56 87 GLN A O 1
ATOM 727 N N . ARG A 1 88 ? -0.702 -4.442 14.831 1.00 94.75 88 ARG A N 1
ATOM 728 C CA . ARG A 1 88 ? -0.536 -4.154 16.266 1.00 94.75 88 ARG A CA 1
ATOM 729 C C . ARG A 1 88 ? -1.683 -3.333 16.840 1.00 94.75 88 ARG A C 1
ATOM 731 O O . ARG A 1 88 ? -2.091 -3.574 17.969 1.00 94.75 88 ARG A O 1
ATOM 738 N N . GLU A 1 89 ? -2.180 -2.365 16.075 1.00 93.69 89 GLU A N 1
ATOM 739 C CA . GLU A 1 89 ? -3.339 -1.570 16.478 1.00 93.69 89 GLU A CA 1
ATOM 740 C C . GLU A 1 89 ? -4.582 -2.457 16.617 1.00 93.69 89 GLU A C 1
ATOM 742 O O . GLU A 1 89 ? -5.278 -2.382 17.622 1.00 93.69 89 GLU A O 1
ATOM 747 N N . LEU A 1 90 ? -4.826 -3.346 15.649 1.00 91.69 90 LEU A N 1
ATOM 748 C CA . LEU A 1 90 ? -5.953 -4.281 15.688 1.00 91.69 90 LEU A CA 1
ATOM 749 C C . LEU A 1 90 ? -5.837 -5.285 16.848 1.00 91.69 90 LEU A C 1
ATOM 751 O O . LEU A 1 90 ? -6.812 -5.494 17.559 1.00 91.69 90 LEU A O 1
ATOM 755 N N . GLU A 1 91 ? -4.649 -5.840 17.104 1.00 91.56 91 GLU A N 1
ATOM 756 C CA . GLU A 1 91 ? -4.393 -6.719 18.261 1.00 91.56 91 GLU A CA 1
ATOM 757 C C . GLU A 1 91 ? -4.574 -5.997 19.607 1.00 91.56 91 GLU A C 1
ATOM 759 O O . GLU A 1 91 ? -4.905 -6.621 20.615 1.00 91.56 91 GLU A O 1
ATOM 764 N N . GLY A 1 92 ? -4.340 -4.682 19.638 1.00 84.62 92 GLY A N 1
ATOM 765 C CA . GLY A 1 92 ? -4.597 -3.840 20.802 1.00 84.62 92 GLY A CA 1
ATOM 766 C C . GLY A 1 92 ? -6.084 -3.589 21.061 1.00 84.62 92 GLY A C 1
ATOM 767 O O . GLY A 1 92 ? -6.446 -3.349 22.207 1.00 84.62 92 GLY A O 1
ATOM 768 N N . LEU A 1 93 ? -6.933 -3.667 20.029 1.00 70.00 93 LEU A N 1
ATOM 769 C CA . LEU A 1 93 ? -8.390 -3.519 20.140 1.00 70.00 93 LEU A CA 1
ATOM 770 C C . LEU A 1 93 ? -9.097 -4.799 20.616 1.00 70.00 93 LEU A C 1
ATOM 772 O O . LEU A 1 93 ? -10.218 -4.712 21.107 1.00 70.00 93 LEU A O 1
ATOM 776 N N . ASP A 1 94 ? -8.455 -5.964 20.484 1.00 62.03 94 ASP A N 1
ATOM 777 C CA . ASP A 1 94 ? -8.964 -7.266 20.951 1.00 62.03 94 ASP A CA 1
ATOM 778 C C . ASP A 1 94 ? -8.711 -7.529 22.456 1.00 62.03 94 ASP A C 1
ATOM 780 O O . ASP A 1 94 ? -9.041 -8.605 22.964 1.00 62.03 94 ASP A O 1
ATOM 784 N N . ARG A 1 95 ? -8.110 -6.574 23.182 1.00 52.34 95 ARG A N 1
ATOM 785 C CA . ARG A 1 95 ? -7.834 -6.646 24.630 1.00 52.34 95 ARG A CA 1
ATOM 786 C C . ARG A 1 95 ? -8.752 -5.737 25.435 1.00 52.34 95 ARG A C 1
ATOM 788 O O . ARG A 1 95 ? -9.129 -6.167 26.548 1.00 52.34 95 ARG A O 1
#

Sequence (95 aa):
MDFNHRECCRAVKENCCAFGEMFYRDLWPKLEVFPSNVQKMLRKVEELHCLFHEEAKKIDTKNPDDETFRNVKDISLKLYTALISLQRELEGLDR

pLDDT: mean 84.45, std 17.58, range [32.84, 98.0]

Solvent-accessible surface area (backbone atoms only — not comparable to full-atom values): 5586 Å² total; per-residue (Å²): 131,85,78,81,86,73,77,50,47,83,86,47,80,78,76,44,46,74,65,36,47,46,40,59,70,70,42,55,84,47,41,84,78,46,56,73,67,57,39,53,47,53,54,49,38,51,52,34,51,39,50,33,53,60,46,51,72,66,59,41,88,90,64,73,49,71,66,58,53,49,52,34,50,55,36,48,52,51,33,50,51,45,49,53,51,48,50,54,53,54,60,60,72,78,108

Secondary structure (DSSP, 8-state):
------SSSSS-STT--HHHHHIIIIIGGGGGGS-HHHHHHHHHHHHHHHHHHHHHTT--SSS--HHHHHHHHHHHHHHHHHHHHHHHHHHHHT-